Protein AF-A0A930V956-F1 (afdb_monomer)

Sequence (95 aa):
MRIDEWWSELVPSTRQWLIDNAGEVVPAWVLEQITAVTGEPTADDDWAADVDADEFYLSDDATDWVEAAGNDELDDTDESELVTDDEEAAGTSAS

Structure (mmCIF, N/CA/C/O backbone):
d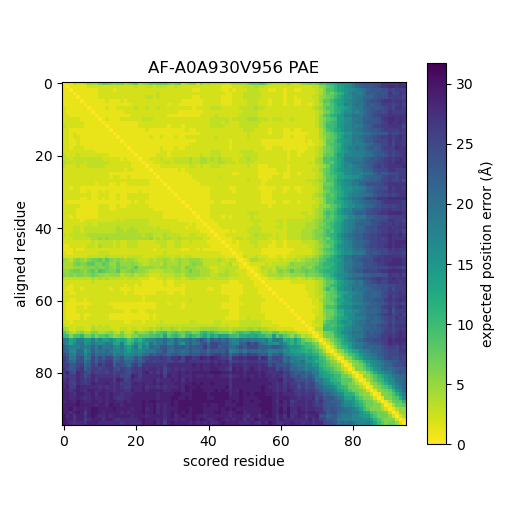ata_AF-A0A930V956-F1
#
_entry.id   AF-A0A930V956-F1
#
loop_
_atom_site.group_PDB
_atom_site.id
_atom_site.type_symbol
_atom_site.label_atom_id
_atom_site.label_alt_id
_atom_site.label_comp_id
_atom_site.label_asym_id
_atom_site.label_entity_id
_atom_site.label_seq_id
_atom_site.pdbx_PDB_ins_code
_atom_site.Cartn_x
_atom_site.Cartn_y
_atom_site.Cartn_z
_atom_site.occupancy
_atom_site.B_iso_or_equiv
_atom_site.auth_seq_id
_atom_site.auth_comp_id
_atom_site.auth_asym_id
_atom_site.auth_atom_id
_atom_site.pdbx_PDB_model_num
ATOM 1 N N . MET A 1 1 ? 11.408 -4.654 -1.949 1.00 93.38 1 MET A N 1
ATOM 2 C CA . MET A 1 1 ? 11.169 -3.205 -1.713 1.00 93.38 1 MET A CA 1
ATOM 3 C C . MET A 1 1 ? 10.193 -3.038 -0.558 1.00 93.38 1 MET A C 1
ATOM 5 O O . MET A 1 1 ? 9.329 -3.893 -0.398 1.00 93.38 1 MET A O 1
ATOM 9 N N . ARG A 1 2 ? 10.296 -1.967 0.233 1.00 95.06 2 ARG A N 1
ATOM 10 C CA . ARG A 1 2 ? 9.369 -1.654 1.334 1.00 95.06 2 ARG A CA 1
ATOM 11 C C . ARG A 1 2 ? 8.369 -0.565 0.954 1.00 95.06 2 ARG A C 1
ATOM 13 O O . ARG A 1 2 ? 8.633 0.242 0.068 1.00 95.06 2 ARG A O 1
ATOM 20 N N . ILE A 1 3 ? 7.212 -0.560 1.617 1.00 96.50 3 ILE A N 1
ATOM 21 C CA . ILE A 1 3 ? 6.094 0.343 1.303 1.00 96.50 3 ILE A CA 1
ATOM 22 C C . ILE A 1 3 ? 6.417 1.822 1.553 1.00 96.50 3 ILE A C 1
ATOM 24 O O . ILE A 1 3 ? 5.998 2.681 0.776 1.00 96.50 3 ILE A O 1
ATOM 28 N N . ASP A 1 4 ? 7.225 2.129 2.571 1.00 95.00 4 ASP A N 1
ATOM 29 C CA . ASP A 1 4 ? 7.620 3.500 2.908 1.00 95.00 4 ASP A CA 1
ATOM 30 C C . ASP A 1 4 ? 8.443 4.175 1.800 1.00 95.00 4 ASP A C 1
ATOM 32 O O . ASP A 1 4 ? 8.409 5.398 1.657 1.00 95.00 4 ASP A O 1
ATOM 36 N N . GLU A 1 5 ? 9.122 3.380 0.969 1.00 96.06 5 GLU A N 1
ATOM 37 C CA . GLU A 1 5 ? 9.978 3.872 -0.112 1.00 96.06 5 GLU A CA 1
ATOM 38 C C . GLU A 1 5 ? 9.175 4.498 -1.265 1.00 96.06 5 GLU A C 1
ATOM 40 O O . GLU A 1 5 ? 9.672 5.413 -1.919 1.00 96.06 5 GLU A O 1
ATOM 45 N N . TRP A 1 6 ? 7.939 4.043 -1.503 1.00 96.44 6 TRP A N 1
ATOM 46 C CA . TRP A 1 6 ? 7.115 4.443 -2.657 1.00 96.44 6 TRP A CA 1
ATOM 47 C C . TRP A 1 6 ? 5.724 4.973 -2.283 1.00 96.44 6 TRP A C 1
ATOM 49 O O . TRP A 1 6 ? 5.002 5.488 -3.140 1.00 96.44 6 TRP A O 1
ATOM 59 N N . TRP A 1 7 ? 5.334 4.918 -1.006 1.00 96.12 7 TRP A N 1
ATOM 60 C CA . TRP A 1 7 ? 4.024 5.379 -0.533 1.00 96.12 7 TRP A CA 1
ATOM 61 C C . TRP A 1 7 ? 3.660 6.788 -1.016 1.00 96.12 7 TRP A C 1
ATOM 63 O O . TRP A 1 7 ? 2.537 7.042 -1.454 1.00 96.12 7 TRP A O 1
ATOM 73 N N . SER A 1 8 ? 4.618 7.718 -0.966 1.00 95.81 8 SER A N 1
ATOM 74 C CA . SER A 1 8 ? 4.391 9.120 -1.344 1.00 95.81 8 SER A CA 1
ATOM 75 C C . SER A 1 8 ? 4.083 9.324 -2.834 1.00 95.81 8 SER A C 1
ATOM 77 O O . SER A 1 8 ? 3.457 10.325 -3.196 1.00 95.81 8 SER A O 1
ATOM 79 N N . GLU A 1 9 ? 4.467 8.369 -3.683 1.00 97.44 9 GLU A N 1
ATOM 80 C CA . GLU A 1 9 ? 4.259 8.400 -5.133 1.00 97.44 9 GLU A CA 1
ATOM 81 C C . GLU A 1 9 ? 2.850 7.940 -5.527 1.00 97.44 9 GLU A C 1
ATOM 83 O O . GLU A 1 9 ? 2.363 8.267 -6.614 1.00 97.44 9 GLU A O 1
ATOM 88 N N . LEU A 1 10 ? 2.147 7.237 -4.632 1.00 97.06 10 LEU A N 1
ATOM 89 C CA . LEU A 1 10 ? 0.764 6.853 -4.859 1.00 97.06 10 LEU A CA 1
ATOM 90 C C . LEU A 1 10 ? -0.160 8.072 -4.940 1.00 97.06 10 LEU A C 1
ATOM 92 O O . LEU A 1 10 ? -0.102 9.025 -4.144 1.00 97.06 10 LEU A O 1
ATOM 96 N N . VAL A 1 11 ? -1.136 7.974 -5.844 1.00 95.75 11 VAL A N 1
ATOM 97 C CA . VAL A 1 11 ? -2.232 8.942 -5.901 1.00 95.75 11 VAL A CA 1
ATOM 98 C C . VAL A 1 11 ? -3.005 8.951 -4.570 1.00 95.75 11 VAL A C 1
ATOM 100 O O . VAL A 1 11 ? -3.195 7.892 -3.963 1.00 95.75 11 VAL A O 1
ATOM 103 N N . PRO A 1 12 ? -3.487 10.119 -4.101 1.00 95.31 12 PRO A N 1
ATOM 104 C CA . PRO A 1 12 ? -4.097 10.237 -2.773 1.00 95.31 12 PRO A CA 1
ATOM 105 C C . PRO A 1 12 ? -5.282 9.295 -2.533 1.00 95.31 12 PRO A C 1
ATOM 107 O O . PRO A 1 12 ? -5.433 8.758 -1.444 1.00 95.31 12 PRO A O 1
ATOM 110 N N . SER A 1 13 ? -6.100 9.042 -3.557 1.00 95.75 13 SER A N 1
ATOM 111 C CA . SER A 1 13 ? -7.243 8.127 -3.460 1.00 95.75 13 SER A CA 1
ATOM 112 C C . SER A 1 13 ? -6.837 6.667 -3.257 1.00 95.75 13 SER A C 1
ATOM 114 O O . SER A 1 13 ? -7.564 5.927 -2.606 1.00 95.75 13 SER A O 1
ATOM 116 N N . THR A 1 14 ? -5.687 6.249 -3.792 1.00 97.19 14 THR A N 1
ATOM 117 C CA . THR A 1 14 ? -5.154 4.896 -3.579 1.00 97.19 14 THR A CA 1
ATOM 118 C C . THR A 1 14 ? -4.635 4.755 -2.154 1.00 97.19 14 THR A C 1
ATOM 120 O O . THR A 1 14 ? -4.965 3.777 -1.494 1.00 97.19 14 THR A O 1
ATOM 123 N N . ARG A 1 15 ? -3.907 5.760 -1.646 1.00 96.62 15 ARG A N 1
ATOM 124 C CA . ARG A 1 15 ? -3.474 5.786 -0.239 1.00 96.62 15 ARG A CA 1
ATOM 125 C C . ARG A 1 15 ? -4.654 5.740 0.722 1.00 96.62 15 ARG A C 1
ATOM 127 O O . ARG A 1 15 ? -4.643 4.934 1.638 1.00 96.62 15 ARG A O 1
ATOM 134 N N . GLN A 1 16 ? -5.687 6.547 0.472 1.00 95.88 16 GLN A N 1
ATOM 135 C CA . GLN A 1 16 ? -6.891 6.543 1.302 1.00 95.88 16 GLN A CA 1
ATOM 136 C C . GLN A 1 16 ? -7.578 5.177 1.301 1.00 95.88 16 GLN A C 1
ATOM 138 O O . GLN A 1 16 ? -7.975 4.700 2.354 1.00 95.88 16 GLN A O 1
ATOM 143 N N . TRP A 1 17 ? -7.687 4.524 0.140 1.00 97.31 17 TRP A N 1
ATOM 144 C CA . TRP A 1 17 ? -8.273 3.187 0.082 1.00 97.31 17 TRP A CA 1
ATOM 145 C C . TRP A 1 17 ? -7.466 2.170 0.891 1.00 97.31 17 TRP A C 1
ATOM 147 O O . TRP A 1 17 ? -8.066 1.388 1.621 1.00 97.31 17 TRP A O 1
ATOM 157 N N . LEU A 1 18 ? -6.132 2.202 0.784 1.00 97.38 18 LEU A N 1
ATOM 158 C CA . LEU A 1 18 ? -5.249 1.313 1.542 1.00 97.38 18 LEU A CA 1
ATOM 159 C C . LEU A 1 18 ? -5.384 1.546 3.050 1.00 97.38 18 LEU A C 1
ATOM 161 O O . LEU A 1 18 ? -5.472 0.578 3.790 1.00 97.38 18 LEU A O 1
ATOM 165 N N . ILE A 1 19 ? -5.474 2.805 3.489 1.00 95.69 19 ILE A N 1
ATOM 166 C CA . ILE A 1 19 ? -5.731 3.159 4.893 1.00 95.69 19 ILE A CA 1
ATOM 167 C C . ILE A 1 19 ? -7.093 2.619 5.356 1.00 95.69 19 ILE A C 1
ATOM 169 O O . ILE A 1 19 ? -7.186 1.977 6.396 1.00 95.69 19 ILE A O 1
ATOM 173 N N . ASP A 1 20 ? -8.153 2.854 4.580 1.00 96.06 20 ASP A N 1
ATOM 174 C CA . ASP A 1 20 ? -9.522 2.487 4.962 1.00 96.06 20 ASP A CA 1
ATOM 175 C C . ASP A 1 20 ? -9.770 0.963 4.945 1.00 96.06 20 ASP A C 1
ATOM 177 O O . ASP A 1 20 ? -10.745 0.496 5.534 1.00 96.06 20 ASP A O 1
ATOM 181 N N . ASN A 1 21 ? -8.943 0.199 4.222 1.00 96.88 21 ASN A N 1
ATOM 182 C CA . ASN A 1 21 ? -9.127 -1.234 3.954 1.00 96.88 21 ASN A CA 1
ATOM 183 C C . ASN A 1 21 ? -7.825 -2.024 4.189 1.00 96.88 21 ASN A C 1
ATOM 185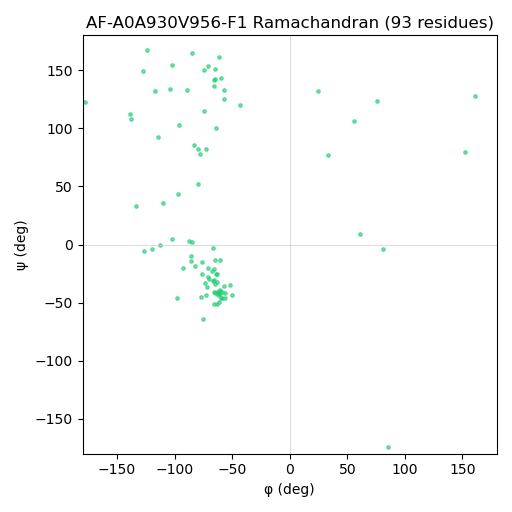 O O . ASN A 1 21 ? -7.539 -2.981 3.468 1.00 96.88 21 ASN A O 1
ATOM 189 N N . ALA A 1 22 ? -7.005 -1.599 5.153 1.00 94.31 22 ALA A N 1
ATOM 190 C CA . ALA A 1 22 ? -5.756 -2.278 5.481 1.00 94.31 22 ALA A CA 1
ATOM 191 C C . ALA A 1 22 ? -6.027 -3.754 5.838 1.00 94.31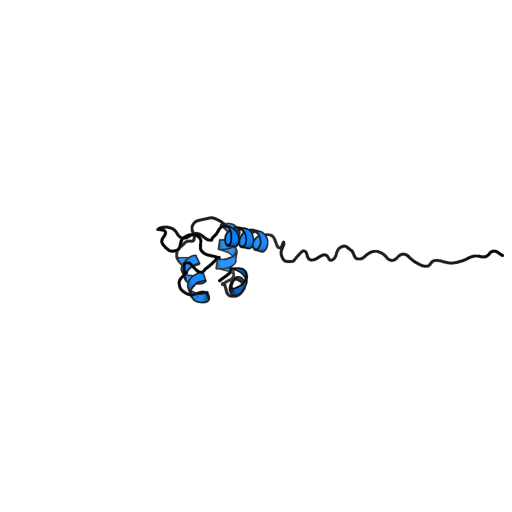 22 ALA A C 1
ATOM 193 O O . ALA A 1 22 ? -6.967 -4.064 6.570 1.00 94.31 22 ALA A O 1
ATOM 194 N N . GLY A 1 23 ? -5.245 -4.670 5.260 1.00 93.94 23 GLY A N 1
ATOM 195 C CA . GLY A 1 23 ? -5.408 -6.119 5.442 1.00 93.94 23 GLY A CA 1
ATOM 196 C C . GLY A 1 23 ? -6.493 -6.780 4.578 1.00 93.94 23 GLY A C 1
ATOM 197 O O . GLY A 1 23 ? -6.612 -8.006 4.583 1.00 93.94 23 GLY A O 1
ATOM 198 N N . GLU A 1 24 ? -7.262 -6.015 3.799 1.00 97.12 24 GLU A N 1
ATOM 199 C CA . GLU A 1 24 ? -8.246 -6.564 2.860 1.00 97.12 24 GLU A CA 1
ATOM 200 C C . GLU A 1 24 ? -7.612 -6.929 1.504 1.00 97.12 24 GLU A C 1
ATOM 202 O O . GLU A 1 24 ? -6.513 -6.491 1.153 1.00 97.12 24 GLU A O 1
ATOM 207 N N . VAL A 1 25 ? -8.342 -7.717 0.701 1.00 97.62 25 VAL A N 1
ATOM 208 C CA . VAL A 1 25 ? -7.941 -8.056 -0.675 1.00 97.62 25 VAL A CA 1
ATOM 209 C C . VAL A 1 25 ? -7.753 -6.778 -1.482 1.00 97.62 25 VAL A C 1
ATOM 211 O O . VAL A 1 25 ? -8.679 -5.974 -1.622 1.00 97.62 25 VAL A O 1
ATOM 214 N N . VAL A 1 26 ? -6.579 -6.625 -2.087 1.00 97.50 26 VAL A N 1
ATOM 215 C CA . VAL A 1 26 ? -6.261 -5.481 -2.936 1.00 97.50 26 VAL A CA 1
ATOM 216 C C . VAL A 1 26 ? -6.983 -5.637 -4.278 1.00 97.50 26 VAL A C 1
ATOM 218 O O . VAL A 1 26 ? -6.678 -6.546 -5.055 1.00 97.50 26 VAL A O 1
ATOM 221 N N . PRO A 1 27 ? -7.937 -4.754 -4.616 1.00 97.50 27 PRO A N 1
ATOM 222 C CA . PRO A 1 27 ? -8.642 -4.832 -5.880 1.00 97.50 27 PRO A CA 1
ATOM 223 C C . PRO A 1 27 ? -7.709 -4.433 -7.027 1.00 97.50 27 PRO A C 1
ATOM 225 O O . PRO A 1 27 ? -6.812 -3.604 -6.870 1.00 97.50 27 PRO A O 1
ATOM 228 N N . ALA A 1 28 ? -7.984 -4.951 -8.226 1.00 96.06 28 ALA A N 1
ATOM 229 C CA . ALA A 1 28 ? -7.127 -4.763 -9.399 1.00 96.06 28 ALA A CA 1
ATOM 230 C C . ALA A 1 28 ? -6.778 -3.293 -9.705 1.00 96.06 28 ALA A C 1
ATOM 232 O O . ALA A 1 28 ? -5.664 -3.006 -10.122 1.00 96.06 28 ALA A O 1
ATOM 233 N N . TRP A 1 29 ? -7.697 -2.350 -9.464 1.00 96.81 29 TRP A N 1
ATOM 234 C CA . TRP A 1 29 ? -7.446 -0.924 -9.705 1.00 96.81 29 TRP A CA 1
ATOM 235 C C . TRP A 1 29 ? -6.451 -0.304 -8.710 1.00 96.81 29 TRP A C 1
ATOM 237 O O . TRP A 1 29 ? -5.766 0.653 -9.054 1.00 96.81 29 TRP A O 1
ATOM 247 N N . VAL A 1 30 ? -6.358 -0.828 -7.484 1.00 97.88 30 VAL A N 1
ATOM 248 C CA . VAL A 1 30 ? -5.347 -0.413 -6.497 1.00 97.88 30 VAL A CA 1
ATOM 249 C C . VAL A 1 30 ? -4.012 -1.044 -6.856 1.00 97.88 30 VAL A C 1
ATOM 251 O O . VAL A 1 30 ? -3.003 -0.345 -6.890 1.00 97.88 30 VAL A O 1
ATOM 254 N N . LEU A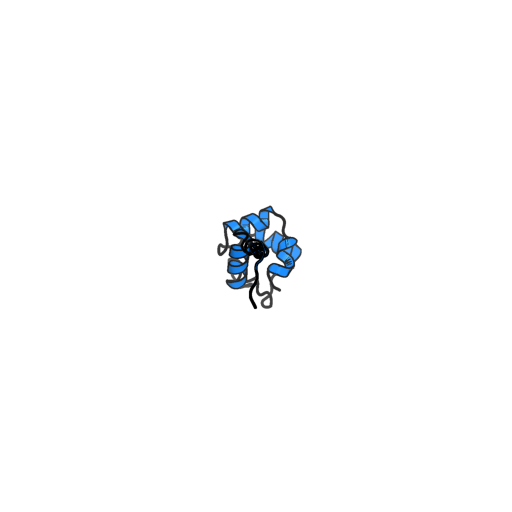 1 31 ? -4.017 -2.337 -7.196 1.00 96.62 31 LEU A N 1
ATOM 255 C CA . LEU A 1 31 ? -2.811 -3.056 -7.598 1.00 96.62 31 LEU A CA 1
ATOM 256 C C . LEU A 1 31 ? -2.180 -2.455 -8.864 1.00 96.62 31 LEU A C 1
ATOM 258 O O . LEU A 1 31 ? -0.967 -2.286 -8.919 1.00 96.62 31 LEU A O 1
ATOM 262 N N . GLU A 1 32 ? -2.981 -2.046 -9.851 1.00 97.25 32 GLU A N 1
ATOM 263 C CA . GLU A 1 32 ? -2.496 -1.339 -11.048 1.00 97.25 32 GLU A CA 1
ATOM 264 C C . GLU A 1 32 ? -1.767 -0.036 -10.681 1.00 97.25 32 GLU A C 1
ATOM 266 O O . GLU A 1 32 ? -0.707 0.266 -11.222 1.00 97.25 32 GLU A O 1
ATOM 271 N N . GLN A 1 33 ? -2.285 0.716 -9.708 1.00 97.75 33 GLN A N 1
ATOM 272 C CA . GLN A 1 33 ? -1.667 1.964 -9.257 1.00 97.75 33 GLN A CA 1
ATOM 2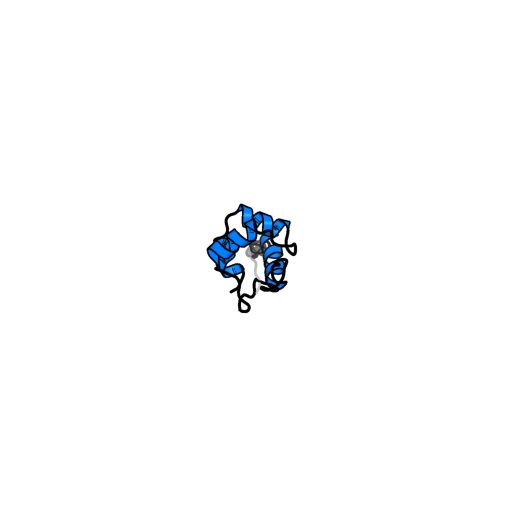73 C C . GLN A 1 33 ? -0.376 1.729 -8.466 1.00 97.75 33 GL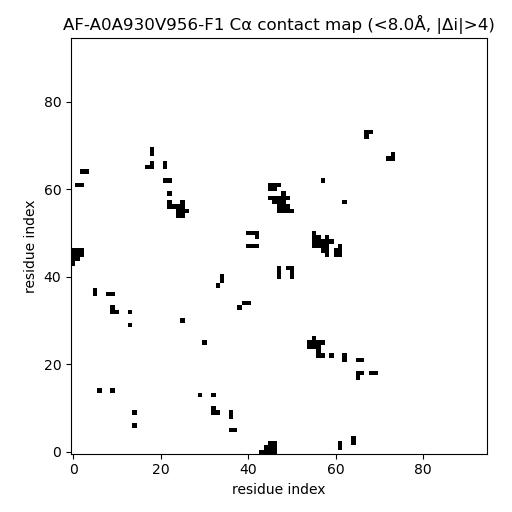N A C 1
ATOM 275 O O . GLN A 1 33 ? 0.558 2.513 -8.605 1.00 97.75 33 GLN A O 1
ATOM 280 N N . ILE A 1 34 ? -0.315 0.667 -7.657 1.00 97.25 34 ILE A N 1
ATOM 281 C CA . ILE A 1 34 ? 0.910 0.276 -6.948 1.00 97.25 34 ILE A CA 1
ATOM 282 C C . ILE A 1 34 ? 1.975 -0.151 -7.962 1.00 97.25 34 ILE A C 1
ATOM 284 O O . ILE A 1 34 ? 3.069 0.405 -7.983 1.00 97.25 34 ILE A O 1
ATOM 288 N N . THR A 1 35 ? 1.627 -1.060 -8.873 1.00 96.88 35 THR A N 1
ATOM 289 C CA . THR A 1 35 ? 2.560 -1.597 -9.877 1.00 96.88 35 THR A CA 1
ATOM 290 C C . THR A 1 35 ? 3.005 -0.570 -10.918 1.00 96.88 35 THR A C 1
ATOM 292 O O . THR A 1 35 ? 4.091 -0.692 -11.480 1.00 96.88 35 THR A O 1
ATOM 295 N N . ALA A 1 36 ? 2.233 0.496 -11.142 1.00 97.69 36 ALA A N 1
ATOM 296 C CA . ALA A 1 36 ? 2.676 1.637 -11.942 1.00 97.69 36 ALA A CA 1
ATOM 297 C C . ALA A 1 36 ? 3.882 2.375 -11.328 1.00 97.69 36 ALA A C 1
ATOM 299 O O . ALA A 1 36 ? 4.631 3.022 -12.062 1.00 97.69 36 ALA A O 1
ATOM 300 N N . VAL A 1 37 ? 4.062 2.287 -10.006 1.00 97.31 37 VAL A N 1
ATOM 301 C CA . VAL A 1 37 ? 5.168 2.906 -9.262 1.00 97.31 37 VAL A CA 1
ATOM 302 C C . VAL A 1 37 ? 6.282 1.895 -8.995 1.00 97.31 37 VAL A C 1
ATOM 304 O O . VAL A 1 37 ? 7.453 2.190 -9.221 1.00 97.31 37 VAL A O 1
ATOM 307 N N . THR A 1 38 ? 5.925 0.693 -8.544 1.00 96.38 38 THR A N 1
ATOM 308 C CA . THR A 1 38 ? 6.886 -0.313 -8.067 1.00 96.38 38 THR A CA 1
ATOM 309 C C . THR A 1 38 ? 7.343 -1.291 -9.151 1.00 96.38 38 THR A C 1
ATOM 311 O O . THR A 1 38 ? 8.405 -1.896 -9.023 1.00 96.38 38 THR A O 1
ATOM 314 N N . GLY A 1 39 ? 6.582 -1.426 -10.241 1.00 95.94 39 GLY A N 1
ATOM 315 C CA . GLY A 1 39 ? 6.682 -2.556 -11.164 1.00 95.94 39 GLY A CA 1
ATOM 316 C C . GLY A 1 39 ? 5.837 -3.752 -10.710 1.00 95.94 39 GLY A C 1
ATOM 317 O O . GLY A 1 39 ? 5.061 -3.663 -9.764 1.00 95.94 39 GLY A O 1
ATOM 318 N N . GLU A 1 40 ? 5.946 -4.881 -11.414 1.00 95.00 40 GLU A N 1
ATOM 319 C CA . GLU A 1 40 ? 5.271 -6.116 -10.993 1.00 95.00 40 GLU A CA 1
ATOM 320 C C . GLU A 1 40 ? 5.863 -6.621 -9.665 1.00 95.00 40 GLU A C 1
ATOM 322 O O . GLU A 1 40 ? 7.089 -6.617 -9.524 1.00 95.00 40 GLU A O 1
ATOM 327 N N . PRO A 1 41 ? 5.026 -7.05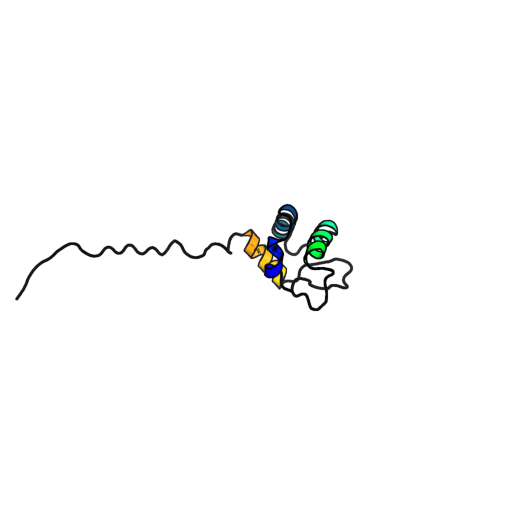7 -8.703 1.00 94.75 41 PRO A N 1
ATOM 328 C CA . PRO A 1 41 ? 5.504 -7.536 -7.415 1.00 94.75 41 PRO A CA 1
ATOM 329 C C . PRO A 1 41 ? 6.318 -8.819 -7.587 1.00 94.75 41 PRO A C 1
ATOM 331 O O . PRO A 1 41 ? 5.978 -9.698 -8.382 1.00 94.75 41 PRO A O 1
ATOM 334 N N . THR A 1 42 ? 7.385 -8.941 -6.809 1.00 94.62 42 THR A N 1
ATOM 335 C CA . THR A 1 42 ? 8.263 -10.113 -6.790 1.00 94.62 42 THR A CA 1
ATOM 336 C C . THR A 1 42 ? 8.375 -10.690 -5.383 1.00 94.62 42 THR A C 1
ATOM 338 O O . THR A 1 42 ? 8.011 -10.051 -4.404 1.00 94.62 42 THR A O 1
ATOM 341 N N . ALA A 1 43 ? 8.920 -11.901 -5.253 1.00 90.94 43 ALA A N 1
ATOM 342 C CA . ALA A 1 43 ? 9.161 -12.505 -3.940 1.00 90.94 43 ALA A CA 1
ATOM 343 C C . ALA A 1 43 ? 10.199 -11.741 -3.081 1.00 90.94 43 ALA A C 1
ATOM 345 O O . ALA A 1 43 ? 10.315 -12.014 -1.891 1.00 90.94 43 ALA A O 1
ATOM 346 N N . ASP A 1 44 ? 10.956 -10.807 -3.673 1.00 93.06 44 ASP A N 1
ATOM 347 C CA . ASP A 1 44 ? 11.889 -9.913 -2.971 1.00 93.06 44 ASP A CA 1
ATOM 348 C C . ASP A 1 44 ? 11.200 -8.619 -2.471 1.00 93.06 44 ASP A C 1
ATOM 350 O O . ASP A 1 44 ? 11.851 -7.710 -1.938 1.00 93.06 44 ASP A O 1
ATOM 354 N N . ASP A 1 45 ? 9.885 -8.495 -2.665 1.00 95.88 45 ASP A N 1
ATOM 355 C CA . ASP A 1 45 ? 9.100 -7.349 -2.230 1.00 95.88 45 ASP A CA 1
ATOM 356 C C . ASP A 1 45 ? 8.422 -7.574 -0.884 1.00 95.88 45 ASP A C 1
ATOM 358 O O . ASP A 1 45 ? 7.362 -8.180 -0.796 1.00 95.88 45 ASP A O 1
ATOM 362 N N . ASP A 1 46 ? 9.002 -6.977 0.161 1.00 95.25 46 ASP A N 1
ATOM 363 C CA . ASP A 1 46 ? 8.503 -7.042 1.538 1.00 95.25 46 ASP A CA 1
ATOM 364 C C . ASP A 1 46 ? 7.092 -6.460 1.717 1.00 95.25 46 ASP A C 1
ATOM 366 O O . ASP A 1 46 ? 6.487 -6.661 2.764 1.00 95.25 46 ASP A O 1
ATOM 370 N N . TRP A 1 47 ? 6.559 -5.723 0.735 1.00 96.12 47 TRP A N 1
ATOM 371 C CA . TRP A 1 47 ? 5.194 -5.190 0.775 1.00 96.12 47 TRP A CA 1
ATOM 372 C C . TRP A 1 47 ? 4.121 -6.163 0.267 1.00 96.12 47 TRP A C 1
ATOM 374 O O . TRP A 1 47 ? 2.935 -5.925 0.500 1.00 96.12 47 TRP A O 1
ATOM 384 N N . ALA A 1 48 ? 4.509 -7.241 -0.419 1.00 96.50 48 ALA A N 1
ATOM 385 C CA . ALA A 1 48 ? 3.601 -8.230 -0.992 1.00 96.50 48 ALA A CA 1
ATOM 386 C C . ALA A 1 48 ? 3.588 -9.512 -0.141 1.00 96.50 48 ALA A C 1
ATOM 388 O O . ALA A 1 48 ? 4.643 -10.014 0.234 1.00 96.50 48 ALA A O 1
ATOM 389 N N . ALA A 1 49 ? 2.404 -10.057 0.162 1.00 93.38 49 ALA A N 1
ATOM 390 C CA . ALA A 1 49 ? 2.293 -11.283 0.961 1.00 93.38 49 ALA A CA 1
ATOM 391 C C . ALA A 1 49 ? 2.659 -12.548 0.159 1.00 93.38 49 ALA A C 1
ATOM 393 O O . ALA A 1 49 ? 3.625 -13.239 0.472 1.00 93.38 49 ALA A O 1
ATOM 394 N N . ASP A 1 50 ? 1.872 -12.852 -0.876 1.00 92.44 50 ASP A N 1
ATOM 395 C CA . ASP A 1 50 ? 2.087 -13.970 -1.797 1.00 92.44 50 ASP A CA 1
ATOM 396 C C . ASP A 1 50 ? 1.777 -13.492 -3.219 1.00 92.44 50 ASP A C 1
ATOM 398 O O . ASP A 1 50 ? 0.639 -13.156 -3.550 1.00 92.44 50 ASP A O 1
ATOM 402 N N . VAL A 1 51 ? 2.817 -13.414 -4.048 1.00 90.06 51 VAL A N 1
ATOM 403 C CA . VAL A 1 51 ? 2.731 -12.876 -5.413 1.00 90.06 51 VAL A CA 1
ATOM 404 C C . VAL A 1 51 ? 2.077 -13.844 -6.401 1.00 90.06 51 VAL A C 1
ATOM 406 O O . VAL A 1 51 ? 1.671 -13.418 -7.480 1.00 90.06 51 VAL A O 1
ATOM 409 N N . ASP A 1 52 ? 1.952 -15.124 -6.038 1.00 88.69 52 ASP A N 1
ATOM 410 C CA . ASP A 1 52 ? 1.373 -16.177 -6.879 1.00 88.69 52 ASP A CA 1
ATOM 411 C C . ASP A 1 52 ? -0.072 -16.540 -6.465 1.00 88.69 52 ASP A C 1
ATOM 413 O O . ASP A 1 52 ? -0.668 -17.473 -7.017 1.00 88.69 52 ASP A O 1
ATOM 417 N N . ALA A 1 53 ? -0.651 -15.825 -5.496 1.00 88.50 53 ALA A N 1
ATOM 418 C CA . ALA A 1 53 ? -2.011 -16.056 -5.020 1.00 88.50 53 ALA A CA 1
ATOM 419 C C . ALA A 1 53 ? -3.088 -15.561 -6.010 1.00 88.50 53 ALA A C 1
ATOM 421 O O . ALA A 1 53 ? -2.903 -14.591 -6.741 1.00 88.50 53 ALA A O 1
ATOM 422 N N . ASP A 1 54 ? -4.257 -16.218 -6.003 1.00 90.88 54 ASP A N 1
ATOM 423 C CA . ASP A 1 54 ? -5.433 -15.815 -6.802 1.00 90.88 54 ASP A CA 1
ATOM 424 C C . ASP A 1 54 ? -5.960 -14.422 -6.390 1.00 90.88 54 ASP A C 1
ATOM 426 O O . ASP A 1 54 ? -6.472 -13.664 -7.214 1.00 90.88 54 ASP A O 1
ATOM 430 N N . GLU A 1 55 ? -5.817 -14.085 -5.106 1.00 95.69 55 GLU A N 1
ATOM 431 C CA . GLU A 1 55 ? -6.164 -12.793 -4.515 1.00 95.69 55 GLU A CA 1
ATOM 432 C C . GLU A 1 55 ? -4.893 -12.141 -3.967 1.00 95.69 55 GLU A C 1
ATOM 434 O O . GLU A 1 55 ? -4.115 -12.783 -3.262 1.00 95.69 55 GLU A O 1
ATOM 439 N N . PHE A 1 56 ? -4.685 -10.863 -4.286 1.00 96.69 56 PHE A N 1
ATOM 440 C CA . PHE A 1 56 ? -3.499 -10.136 -3.848 1.00 96.69 56 PHE A CA 1
ATOM 441 C C . PHE A 1 56 ? -3.738 -9.470 -2.491 1.00 96.69 56 PHE A C 1
ATOM 443 O O . PHE A 1 56 ? -4.732 -8.766 -2.307 1.00 96.69 56 PHE A O 1
ATOM 450 N N . TYR A 1 57 ? -2.783 -9.630 -1.578 1.00 97.44 57 TYR A N 1
ATOM 451 C CA . TYR A 1 57 ? -2.764 -8.986 -0.267 1.00 97.44 57 TYR A CA 1
ATOM 452 C C . TYR A 1 57 ? -1.432 -8.267 -0.052 1.00 97.44 57 TYR A C 1
ATOM 454 O O . TYR A 1 57 ? -0.384 -8.713 -0.532 1.00 97.44 57 TYR A O 1
ATOM 462 N N . LEU A 1 58 ? -1.474 -7.172 0.710 1.00 97.44 58 LEU A N 1
ATOM 463 C CA . LEU A 1 58 ? -0.261 -6.639 1.322 1.00 97.44 58 LEU A CA 1
ATOM 464 C C . LEU A 1 58 ? 0.286 -7.647 2.337 1.00 97.44 58 LEU A C 1
ATOM 466 O O . LEU A 1 58 ? -0.478 -8.407 2.934 1.00 97.44 58 LEU A O 1
ATOM 470 N N . SER A 1 59 ? 1.601 -7.643 2.539 1.00 97.38 59 SER A N 1
ATOM 471 C CA . SER A 1 59 ? 2.208 -8.357 3.665 1.00 97.38 59 SER A CA 1
ATOM 472 C C . SER A 1 59 ? 1.698 -7.810 5.004 1.00 97.38 59 SER A C 1
ATOM 474 O O . SER A 1 59 ? 1.199 -6.681 5.076 1.00 97.38 59 SER A O 1
ATOM 476 N N . ASP A 1 60 ? 1.851 -8.593 6.074 1.00 96.31 60 ASP A N 1
ATOM 477 C CA . ASP A 1 60 ? 1.546 -8.133 7.434 1.00 96.31 60 ASP A CA 1
ATOM 478 C C . ASP A 1 60 ? 2.352 -6.863 7.771 1.00 96.31 60 ASP A C 1
ATOM 480 O O . ASP A 1 60 ? 1.774 -5.863 8.181 1.00 96.31 60 ASP A O 1
ATOM 484 N N . ASP A 1 61 ? 3.657 -6.839 7.467 1.00 96.00 61 ASP A N 1
ATOM 485 C CA . ASP A 1 61 ? 4.520 -5.674 7.716 1.00 96.00 61 ASP A CA 1
ATOM 486 C C . ASP A 1 61 ? 4.064 -4.412 6.957 1.00 96.00 61 ASP A C 1
ATOM 488 O O . ASP A 1 61 ? 4.119 -3.301 7.490 1.00 96.00 61 ASP A O 1
ATOM 492 N N . ALA A 1 62 ? 3.607 -4.548 5.707 1.00 96.88 62 ALA A N 1
ATOM 493 C CA . ALA A 1 62 ? 3.076 -3.410 4.958 1.00 96.88 62 ALA A CA 1
ATOM 494 C C . ALA A 1 62 ? 1.690 -2.984 5.444 1.00 96.88 62 ALA A C 1
ATOM 496 O O . ALA A 1 62 ? 1.386 -1.793 5.420 1.00 96.88 62 ALA A O 1
ATOM 497 N N . THR A 1 63 ? 0.868 -3.930 5.891 1.00 96.94 63 THR A N 1
ATOM 498 C CA . THR A 1 63 ? -0.439 -3.646 6.490 1.00 96.94 63 THR A CA 1
ATOM 499 C C . THR A 1 63 ? -0.270 -2.842 7.776 1.00 96.94 63 THR A C 1
ATOM 501 O O . THR A 1 63 ? -0.825 -1.749 7.867 1.00 96.94 63 THR A O 1
ATOM 504 N N . ASP A 1 64 ? 0.581 -3.305 8.696 1.00 94.94 64 ASP A N 1
ATOM 505 C CA . ASP A 1 64 ? 0.902 -2.608 9.950 1.00 94.94 64 ASP A CA 1
ATOM 506 C C . ASP A 1 64 ? 1.420 -1.186 9.684 1.00 94.94 64 ASP A C 1
ATOM 508 O O . ASP A 1 64 ? 1.044 -0.218 10.351 1.00 94.94 64 ASP A O 1
ATOM 512 N N . TRP A 1 65 ? 2.272 -1.030 8.667 1.00 95.69 65 TRP A N 1
ATOM 513 C CA . TRP A 1 65 ? 2.786 0.280 8.282 1.00 95.69 65 TRP A CA 1
ATOM 514 C C . TRP A 1 65 ? 1.685 1.213 7.755 1.00 95.69 65 TRP A C 1
ATOM 516 O O . TRP A 1 65 ? 1.670 2.397 8.096 1.00 95.69 65 TRP A O 1
ATOM 526 N N . VAL A 1 66 ? 0.756 0.704 6.937 1.00 95.31 66 VAL A N 1
ATOM 527 C CA . VAL A 1 66 ? -0.374 1.485 6.403 1.00 95.31 66 VAL A CA 1
ATOM 528 C C . VAL A 1 66 ? -1.323 1.917 7.517 1.00 95.31 66 VAL A C 1
ATOM 530 O O . VAL A 1 66 ? -1.770 3.065 7.507 1.00 95.31 66 VAL A O 1
ATOM 533 N N . GLU A 1 67 ? -1.600 1.043 8.486 1.00 92.62 67 GLU A N 1
ATOM 534 C CA . GLU A 1 67 ? -2.408 1.381 9.662 1.00 92.62 67 GLU A CA 1
ATOM 535 C C . GLU A 1 67 ? -1.764 2.523 10.465 1.00 92.62 67 GLU A C 1
ATOM 537 O O . GLU A 1 67 ? -2.432 3.514 10.771 1.00 92.62 67 GLU A O 1
ATOM 542 N N . ALA A 1 68 ? -0.451 2.452 10.714 1.00 90.75 68 ALA A N 1
ATOM 543 C CA . ALA A 1 68 ? 0.289 3.518 11.391 1.00 90.75 68 ALA A CA 1
ATOM 544 C C . ALA A 1 68 ? 0.297 4.833 10.586 1.00 90.75 68 ALA A C 1
ATOM 546 O O . ALA A 1 68 ? 0.112 5.916 11.144 1.00 90.75 68 ALA A O 1
ATOM 547 N N . ALA A 1 69 ? 0.465 4.756 9.262 1.00 87.75 69 ALA A N 1
ATOM 548 C CA . ALA A 1 69 ? 0.427 5.921 8.378 1.00 87.75 69 ALA A CA 1
ATOM 549 C C . ALA A 1 69 ? -0.961 6.585 8.319 1.00 87.75 69 ALA A C 1
ATOM 551 O O . ALA A 1 69 ? -1.053 7.796 8.116 1.00 87.75 69 ALA A O 1
ATOM 552 N N . GLY A 1 70 ? -2.038 5.810 8.481 1.00 80.94 70 GLY A N 1
ATOM 553 C CA . GLY A 1 70 ? -3.416 6.301 8.507 1.00 80.94 70 GLY A CA 1
ATOM 554 C C . GLY A 1 70 ? -3.820 6.989 9.812 1.00 80.94 70 GLY A C 1
ATOM 555 O O . GLY A 1 70 ? -4.698 7.852 9.793 1.00 80.94 70 GLY A O 1
ATOM 556 N N . ASN A 1 71 ? -3.170 6.647 10.925 1.00 73.88 71 ASN A N 1
ATOM 557 C CA . ASN A 1 71 ? -3.456 7.218 12.244 1.00 73.88 71 ASN A CA 1
ATOM 558 C C . ASN A 1 71 ? -2.730 8.547 12.528 1.00 73.88 71 ASN A C 1
ATOM 560 O O . ASN A 1 71 ? -2.871 9.070 13.629 1.00 73.88 71 ASN A O 1
ATOM 564 N N . ASP A 1 72 ? -1.961 9.092 11.576 1.00 63.94 72 ASP A N 1
ATOM 565 C CA . ASP A 1 72 ? -1.068 10.254 11.782 1.00 63.94 72 ASP A CA 1
ATOM 566 C C . ASP A 1 72 ? 0.035 10.002 12.845 1.00 63.94 72 ASP A C 1
ATOM 568 O O . ASP A 1 72 ? 0.807 10.895 13.177 1.00 63.94 72 ASP A O 1
ATOM 572 N N . GLU A 1 73 ? 0.205 8.757 13.320 1.00 56.25 73 GLU A N 1
ATOM 573 C CA . GLU A 1 73 ? 1.215 8.356 14.323 1.00 56.25 73 GLU A CA 1
ATOM 574 C C . GLU A 1 73 ? 2.665 8.469 13.810 1.00 56.25 73 GLU A C 1
ATOM 576 O O . GLU A 1 73 ? 3.620 8.242 14.554 1.00 56.25 73 GLU A O 1
ATOM 581 N N . LEU A 1 74 ? 2.852 8.839 12.540 1.00 55.28 74 LEU A N 1
ATOM 582 C CA . LEU A 1 74 ? 4.156 9.159 11.960 1.00 55.28 74 LEU A CA 1
ATOM 583 C C . LEU A 1 74 ? 4.568 10.633 12.176 1.00 55.28 74 LEU A C 1
ATOM 585 O O . LEU A 1 74 ? 5.726 10.957 11.905 1.00 55.28 74 LEU A O 1
ATOM 589 N N . ASP A 1 75 ? 3.666 11.499 12.667 1.00 52.75 75 ASP A N 1
ATOM 590 C CA . ASP A 1 75 ? 3.911 12.929 12.954 1.00 52.75 75 ASP A CA 1
ATOM 591 C C . ASP A 1 75 ? 3.868 13.275 14.460 1.00 52.75 75 ASP A C 1
ATOM 593 O O . ASP A 1 75 ? 4.158 14.402 14.845 1.00 52.75 75 ASP A O 1
ATOM 597 N N . ASP A 1 76 ? 3.622 12.311 15.355 1.00 49.28 76 ASP A N 1
ATO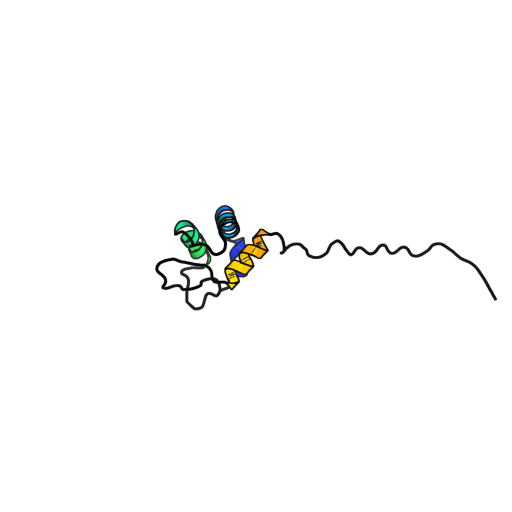M 598 C CA . ASP A 1 76 ? 3.715 12.517 16.814 1.00 49.28 76 ASP A CA 1
ATOM 599 C C . ASP A 1 76 ? 5.185 12.454 17.303 1.00 49.28 76 ASP A C 1
ATOM 601 O O . ASP A 1 76 ? 5.560 11.731 18.228 1.00 49.28 76 ASP A O 1
ATOM 605 N N . THR A 1 77 ? 6.070 13.233 16.668 1.00 49.88 77 THR A N 1
ATOM 606 C CA . THR A 1 77 ? 7.344 13.628 17.288 1.00 49.88 77 THR A CA 1
ATOM 607 C C . THR A 1 77 ? 7.086 14.838 18.181 1.00 49.88 77 THR A C 1
ATOM 609 O O . THR A 1 77 ? 7.243 15.978 17.764 1.00 49.88 77 THR A O 1
ATOM 612 N N . ASP A 1 78 ? 6.674 14.555 19.414 1.00 56.03 78 ASP A N 1
ATOM 613 C CA . ASP A 1 78 ? 7.035 15.281 20.638 1.00 56.0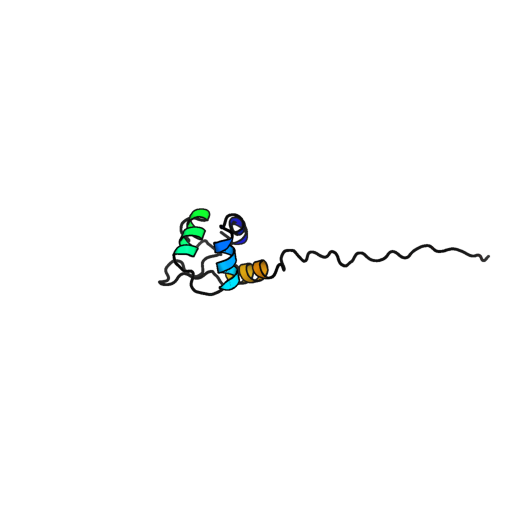3 78 ASP A CA 1
ATOM 614 C C . ASP A 1 78 ? 7.256 16.812 20.506 1.00 56.03 78 ASP A C 1
ATOM 616 O O . ASP A 1 78 ? 8.380 17.308 20.534 1.00 56.03 78 ASP A O 1
ATOM 620 N N . GLU A 1 79 ? 6.172 17.590 20.420 1.00 55.56 79 GLU A N 1
ATOM 621 C CA . GLU A 1 79 ? 6.183 19.032 20.746 1.00 55.56 79 GLU A CA 1
ATOM 622 C C . GLU A 1 79 ? 5.400 19.320 22.044 1.00 55.56 79 GLU A C 1
ATOM 624 O O . GLU A 1 79 ? 4.717 20.338 22.173 1.00 55.56 79 GLU A O 1
ATOM 629 N N . SER A 1 80 ? 5.459 18.415 23.029 1.00 57.88 80 SER A N 1
ATOM 630 C CA . SER A 1 80 ? 4.810 18.616 24.340 1.00 57.88 80 SER A CA 1
ATOM 631 C C . SER A 1 80 ? 5.757 18.607 25.545 1.00 57.88 80 SER A C 1
ATOM 633 O O . SER A 1 80 ? 5.306 18.948 26.639 1.00 57.88 80 SER A O 1
ATOM 635 N N . GLU A 1 81 ? 7.062 18.353 25.382 1.00 58.28 81 GLU A N 1
ATOM 636 C CA . GLU A 1 81 ? 8.059 18.573 26.446 1.00 58.28 81 GLU A CA 1
ATOM 637 C C . GLU A 1 81 ? 8.803 19.920 26.313 1.00 58.28 81 GLU A C 1
ATOM 639 O O . GLU A 1 81 ? 10.011 20.017 26.523 1.00 58.28 81 GLU A O 1
ATOM 644 N N . LEU A 1 82 ? 8.095 21.020 26.020 1.00 57.88 82 LEU A N 1
ATOM 645 C CA . LEU A 1 82 ? 8.640 22.355 26.302 1.00 57.88 82 LEU A CA 1
ATOM 646 C C . LEU A 1 82 ? 8.484 22.621 27.803 1.00 57.88 82 LEU A C 1
ATOM 648 O O . LEU A 1 82 ? 7.565 23.301 28.263 1.00 57.88 82 LEU A O 1
ATOM 652 N N . VAL A 1 83 ? 9.388 21.999 28.561 1.00 57.75 83 VAL A N 1
ATOM 653 C CA . VAL A 1 83 ? 9.645 22.267 29.971 1.00 57.75 83 VAL A CA 1
ATOM 654 C C . VAL A 1 83 ? 9.661 23.777 30.203 1.00 57.75 83 VAL A C 1
ATOM 656 O O . VAL A 1 83 ? 10.439 24.529 29.618 1.00 57.75 83 VAL A O 1
ATOM 659 N N . THR A 1 84 ? 8.751 24.231 31.056 1.00 53.34 84 THR A N 1
ATOM 660 C CA . THR A 1 84 ? 8.791 25.567 31.631 1.00 53.34 84 THR A CA 1
ATOM 661 C C . THR A 1 84 ? 10.048 25.663 32.487 1.00 53.34 84 THR A C 1
ATOM 663 O O . THR A 1 84 ? 10.060 25.160 33.611 1.00 53.34 84 THR A O 1
ATOM 666 N N . ASP A 1 85 ? 11.102 26.283 31.963 1.00 54.50 85 ASP A N 1
ATOM 667 C CA . ASP A 1 85 ? 12.208 26.771 32.784 1.00 54.50 85 ASP A CA 1
ATOM 668 C C . ASP A 1 85 ? 11.703 28.009 33.544 1.00 54.50 85 ASP A C 1
ATOM 670 O O . ASP A 1 85 ? 11.796 29.152 33.096 1.00 54.50 85 ASP A O 1
ATOM 674 N N . ASP A 1 86 ? 11.016 27.744 34.656 1.00 61.47 86 ASP A N 1
ATOM 675 C CA . ASP A 1 86 ? 10.810 28.710 35.729 1.00 61.47 86 ASP A CA 1
ATOM 676 C C . ASP A 1 86 ? 12.093 28.729 36.564 1.00 61.47 86 ASP A C 1
ATOM 678 O O . ASP A 1 86 ? 12.196 28.052 37.583 1.00 61.47 86 ASP A O 1
ATOM 682 N N . GLU A 1 87 ? 13.104 29.475 36.121 1.00 59.09 87 GLU A N 1
ATOM 683 C CA . GLU A 1 87 ? 14.212 29.846 36.996 1.00 59.09 87 GLU A CA 1
ATOM 684 C C . GLU A 1 87 ? 14.598 31.313 36.768 1.00 59.09 87 GLU A C 1
ATOM 686 O O . GLU A 1 87 ? 15.114 31.710 35.726 1.00 59.09 87 GLU A O 1
ATOM 691 N N . GLU A 1 88 ? 14.256 32.148 37.755 1.00 54.75 88 GLU A N 1
ATOM 692 C CA . GLU A 1 88 ? 15.164 33.092 38.429 1.00 54.75 88 GLU A CA 1
ATOM 693 C C . GLU A 1 88 ? 14.398 34.315 38.964 1.00 54.75 88 GLU A C 1
ATOM 695 O O . GLU A 1 88 ? 14.430 35.423 38.418 1.00 54.75 88 GLU A O 1
ATOM 700 N N . ALA A 1 89 ? 13.749 34.135 40.119 1.00 53.34 89 ALA A N 1
ATOM 701 C CA . ALA A 1 89 ? 13.319 35.236 40.974 1.00 53.34 89 ALA A CA 1
ATOM 702 C C . ALA A 1 89 ? 14.074 35.218 42.319 1.00 53.34 89 ALA A C 1
ATOM 704 O O . ALA A 1 89 ? 13.643 34.622 43.297 1.00 53.34 89 ALA A O 1
ATOM 705 N N . ALA A 1 90 ? 15.178 35.969 42.341 1.00 53.88 90 ALA A N 1
ATOM 706 C CA . ALA A 1 90 ? 15.650 36.831 43.432 1.00 53.88 90 ALA A CA 1
ATOM 707 C C . ALA A 1 90 ? 15.873 36.259 44.860 1.00 53.88 90 ALA A C 1
ATOM 709 O O . ALA A 1 90 ? 14.968 36.208 45.682 1.00 53.88 90 ALA A O 1
ATOM 710 N N . GLY A 1 91 ? 17.159 36.107 45.216 1.00 52.72 91 GLY A N 1
ATOM 711 C CA . GLY A 1 91 ? 17.828 36.867 46.293 1.00 52.72 91 GLY A CA 1
ATOM 712 C C . GLY A 1 91 ? 17.568 36.529 47.776 1.00 52.72 91 GLY A C 1
ATOM 713 O O . GLY A 1 91 ? 16.467 36.709 48.270 1.00 52.72 91 GLY A O 1
ATOM 714 N N . THR A 1 92 ? 18.637 36.230 48.540 1.00 45.50 92 THR A N 1
ATOM 715 C CA . THR A 1 92 ? 19.115 37.008 49.722 1.00 45.50 92 THR A CA 1
ATOM 716 C C . THR A 1 92 ? 20.052 36.212 50.664 1.00 45.50 92 THR A C 1
ATOM 718 O O . THR A 1 92 ? 19.727 35.124 51.117 1.00 45.50 92 THR A O 1
ATOM 721 N N . SER A 1 93 ? 21.218 36.816 50.941 1.00 48.91 93 SER A N 1
ATOM 722 C CA . SER A 1 93 ? 22.121 36.785 52.118 1.00 48.91 93 SER A CA 1
ATOM 723 C C . SER A 1 93 ? 22.159 35.607 53.114 1.00 48.91 93 SER A C 1
ATOM 725 O O . SER A 1 93 ? 21.162 35.323 53.767 1.00 48.91 93 SER A O 1
ATOM 727 N N . ALA A 1 94 ? 23.380 35.130 53.432 1.00 45.59 94 ALA A N 1
ATOM 728 C CA . ALA A 1 94 ? 23.976 35.205 54.787 1.00 45.59 94 ALA A CA 1
ATOM 729 C C . ALA A 1 94 ? 25.414 34.628 54.852 1.00 45.59 94 ALA A C 1
ATOM 731 O O . ALA A 1 94 ? 25.618 33.445 54.583 1.00 45.59 94 ALA A O 1
ATOM 732 N N . SER A 1 95 ? 26.389 35.434 55.295 1.00 54.91 95 SER A N 1
ATOM 733 C CA . SER A 1 95 ? 27.504 35.055 56.194 1.00 54.91 95 SER A CA 1
ATOM 734 C C . SER A 1 95 ? 28.196 36.306 56.726 1.00 54.91 95 SER A C 1
ATOM 736 O O . SER A 1 95 ? 28.423 37.230 55.914 1.00 54.91 95 SER A O 1
#

pLDDT: mean 84.72, std 17.99, range [45.5, 97.88]

Foldseek 3Di:
DACVVCVVVADPVLLVVCQVQQFDFDDPVSVVRVCVGVNQDDPPYQQWPDSPDPTTHGHPVNSVVSPCVSVCVVVPPDPPPPDPPPDDDDDDDDD

Secondary structure (DSSP, 8-state):
--GGGTGGGS-HHHHHHHHHTTTS---HHHHHHHHHHH-S--TT-TTBS-TTSSS--B-HHHHHHHHHHHTTTTS--------------------

Solvent-accessible surface area (backbone atoms only — not comparable to full-atom values): 6083 Å² total; per-residue (Å²): 79,58,52,84,82,52,55,84,76,47,57,69,70,53,52,51,49,46,41,78,42,55,81,44,75,53,52,69,74,52,48,53,55,49,31,73,75,74,41,82,82,47,97,74,23,60,30,48,58,49,82,85,50,98,64,42,39,59,12,70,69,32,26,57,50,36,49,41,62,61,67,54,66,82,67,74,73,78,88,76,82,77,72,80,82,85,76,86,85,79,90,82,90,90,135

Radius of gyration: 22.91 Å; Cα contacts (8 Å, |Δi|>4): 81; chains: 1; bounding box: 37×53×68 Å

Mean predicted aligned error: 10.52 Å